Protein AF-R2XS24-F1 (afdb_monomer_lite)

Organism: NCBI:txid1158614

Foldseek 3Di:
DDPVLLVVLLVVLCVVCVVFDSVVLSVLLVLLVVVLVVLLPVPADFPVVQCSVLSSVLSNVLRVVVVVVVVVCVVVVDDDDDPVVSSVSSVVSCVVCSVVSCVRSVVDDPPPD

pLDDT: mean 80.49, std 14.93, range [38.75, 94.06]

Sequence (113 aa):
MDDSLKKKIIESLKKQLPEANEERLKTVLELILLEIESYNTCGNEISWEKLQGAVTEVLYQSMKNELDNIVSSVRRGDTTISYASKSGEIKGLLAGYDDLIKRIIGCGGLEFF

Secondary structure (DSSP, 8-state):
--HHHHHHHHHHHHHH-TTS-HHHHHHHHHHHHHHHHHT-TT-PPP-HHHHHHHHHHHHHHHHHHHHHHHHHHHTTT-----HHHHHHHHHHHHHTTHHHHHHHHT-S-----

Radius of gyration: 15.43 Å; chains: 1; bounding box: 34×31×52 Å

Structure (mmCIF, N/CA/C/O backbone):
data_AF-R2XS24-F1
#
_entry.id   AF-R2XS24-F1
#
loop_
_atom_site.group_PDB
_atom_site.id
_atom_site.type_symbol
_atom_site.label_atom_id
_atom_site.label_alt_id
_atom_site.label_comp_id
_atom_site.label_asym_id
_atom_site.label_entity_id
_atom_site.label_seq_id
_atom_site.pdbx_PDB_ins_code
_atom_site.Cartn_x
_atom_site.Cartn_y
_atom_site.Cartn_z
_atom_site.occupancy
_atom_site.B_iso_or_equiv
_atom_site.auth_seq_id
_atom_site.auth_comp_id
_atom_site.auth_asym_id
_atom_site.auth_atom_id
_atom_site.pdbx_PDB_model_num
ATOM 1 N N . MET A 1 1 ? 9.363 6.511 -1.692 1.00 88.38 1 MET A N 1
ATOM 2 C CA . MET A 1 1 ? 8.276 7.519 -1.647 1.00 88.38 1 MET A CA 1
ATOM 3 C C . MET A 1 1 ? 8.629 8.575 -0.612 1.00 88.38 1 MET A C 1
ATOM 5 O O . MET A 1 1 ? 9.132 8.193 0.439 1.00 88.38 1 MET A O 1
ATOM 9 N N . ASP A 1 2 ? 8.398 9.858 -0.889 1.00 90.31 2 ASP A N 1
ATOM 10 C CA . ASP A 1 2 ? 8.661 10.946 0.062 1.00 90.31 2 ASP A CA 1
ATOM 11 C C . ASP A 1 2 ? 7.600 11.042 1.176 1.00 90.31 2 ASP A C 1
ATOM 13 O O . ASP A 1 2 ? 6.473 10.550 1.049 1.00 90.31 2 ASP A O 1
ATOM 17 N N . ASP A 1 3 ? 7.954 11.721 2.266 1.00 91.31 3 ASP A N 1
ATOM 18 C CA . ASP A 1 3 ? 7.104 11.847 3.454 1.00 91.31 3 ASP A CA 1
ATOM 19 C C . ASP A 1 3 ? 5.814 12.646 3.210 1.00 91.31 3 ASP A C 1
ATOM 21 O O . ASP A 1 3 ? 4.810 12.418 3.890 1.00 91.31 3 ASP A O 1
ATOM 25 N N . SER A 1 4 ? 5.799 13.562 2.234 1.00 92.00 4 SER A N 1
ATOM 26 C CA . SER A 1 4 ? 4.610 14.357 1.905 1.00 92.00 4 SER A CA 1
ATOM 27 C C . SER A 1 4 ? 3.533 13.479 1.275 1.00 92.00 4 SER A C 1
ATOM 29 O O . SER A 1 4 ? 2.372 13.519 1.698 1.00 92.00 4 SER A O 1
ATOM 31 N N . LEU A 1 5 ? 3.908 12.628 0.314 1.00 92.12 5 LEU A N 1
ATOM 32 C CA . LEU A 1 5 ? 2.997 11.647 -0.279 1.00 92.12 5 LEU A CA 1
ATOM 33 C C . LEU A 1 5 ? 2.506 10.630 0.751 1.00 92.12 5 LEU A C 1
ATOM 35 O O . LEU A 1 5 ? 1.297 10.399 0.836 1.00 92.12 5 LEU A O 1
ATOM 39 N N . LYS A 1 6 ? 3.404 10.085 1.584 1.00 93.62 6 LYS A N 1
ATOM 40 C CA . LYS A 1 6 ? 3.020 9.162 2.666 1.00 93.62 6 LYS A CA 1
ATOM 41 C C . LYS A 1 6 ? 1.970 9.798 3.577 1.00 93.62 6 LYS A C 1
ATOM 43 O O . LYS A 1 6 ? 0.917 9.210 3.815 1.00 93.62 6 LYS A O 1
ATOM 48 N N . LYS A 1 7 ? 2.206 11.033 4.031 1.00 94.00 7 LYS A N 1
ATOM 49 C CA . LYS A 1 7 ? 1.276 11.759 4.904 1.00 94.00 7 LYS A CA 1
ATOM 50 C C . LYS A 1 7 ? -0.086 11.982 4.244 1.00 94.00 7 LYS A C 1
ATOM 52 O O . LYS A 1 7 ? -1.104 11.716 4.879 1.00 94.00 7 LYS A O 1
ATOM 57 N N . LYS A 1 8 ? -0.124 12.384 2.968 1.00 93.75 8 LYS A N 1
ATOM 58 C CA . LYS A 1 8 ? -1.381 12.554 2.214 1.00 93.75 8 LYS A CA 1
ATOM 59 C C . LYS A 1 8 ? -2.200 11.264 2.141 1.00 93.75 8 LYS A C 1
ATOM 61 O O . LYS A 1 8 ? -3.416 11.310 2.322 1.00 93.75 8 LYS A O 1
ATOM 66 N N . ILE A 1 9 ? -1.549 10.127 1.885 1.00 93.88 9 ILE A N 1
ATOM 67 C CA . ILE A 1 9 ? -2.211 8.814 1.831 1.00 93.88 9 ILE A CA 1
ATOM 68 C C . ILE A 1 9 ? -2.827 8.480 3.196 1.00 93.88 9 ILE A C 1
ATOM 70 O O . ILE A 1 9 ? -4.014 8.161 3.275 1.00 93.88 9 ILE A O 1
ATOM 74 N N . ILE A 1 10 ? -2.050 8.617 4.274 1.00 93.56 10 ILE A N 1
ATOM 75 C CA . ILE A 1 10 ? -2.494 8.310 5.642 1.00 93.56 10 ILE A CA 1
ATOM 76 C C . ILE A 1 10 ? -3.655 9.217 6.069 1.00 93.56 10 ILE A C 1
ATOM 78 O O . ILE A 1 10 ? -4.656 8.725 6.586 1.00 93.56 10 ILE A O 1
ATOM 82 N N . GLU A 1 11 ? -3.567 10.525 5.820 1.00 93.62 11 GLU A N 1
ATOM 83 C CA . GLU A 1 11 ? -4.633 11.480 6.147 1.00 93.62 11 GLU A CA 1
ATOM 84 C C . GLU A 1 11 ? -5.918 11.210 5.356 1.00 93.62 11 GLU A C 1
ATOM 86 O O . GLU A 1 11 ? -7.016 11.303 5.908 1.00 93.62 11 GLU A O 1
ATOM 91 N N . SER A 1 12 ? -5.799 10.859 4.072 1.00 92.94 12 SER A N 1
ATOM 92 C CA . SER A 1 12 ? -6.945 10.473 3.242 1.00 92.94 12 SER A CA 1
ATOM 93 C C . SER A 1 12 ? -7.624 9.217 3.787 1.00 92.94 12 SER A C 1
ATOM 95 O O . SER A 1 12 ? -8.845 9.185 3.947 1.00 92.94 12 SER A O 1
ATOM 97 N N . LEU A 1 13 ? -6.837 8.202 4.146 1.00 91.81 13 LEU A N 1
ATOM 98 C CA . LEU A 1 13 ? -7.361 6.949 4.678 1.00 91.81 13 LEU A CA 1
ATOM 99 C C . LEU A 1 13 ? -7.979 7.110 6.056 1.00 91.81 13 LEU A C 1
ATOM 101 O O . LEU A 1 13 ? -9.032 6.538 6.304 1.00 91.81 13 LEU A O 1
ATOM 105 N N . LYS A 1 14 ? -7.405 7.943 6.924 1.00 91.81 14 LYS A N 1
ATOM 106 C CA . LYS A 1 14 ? -7.989 8.269 8.230 1.00 91.81 14 LYS A CA 1
ATOM 107 C C . LYS A 1 14 ? -9.364 8.928 8.135 1.00 91.81 14 LYS A C 1
ATOM 109 O O . LYS A 1 14 ? -10.164 8.772 9.050 1.00 91.81 14 LYS A O 1
ATOM 114 N N . LYS A 1 15 ? -9.662 9.647 7.048 1.00 91.62 15 LYS A N 1
ATOM 115 C CA . LYS A 1 15 ? -11.011 10.191 6.806 1.00 91.62 15 LYS A CA 1
ATOM 116 C C . LYS A 1 15 ? -12.016 9.107 6.413 1.00 91.62 15 LYS A C 1
ATOM 118 O O . LYS A 1 15 ? -13.196 9.259 6.702 1.00 91.62 15 LYS A O 1
ATOM 123 N N . GLN A 1 16 ? -11.558 8.048 5.748 1.00 90.44 16 GLN A N 1
ATOM 124 C CA . GLN A 1 16 ? -12.403 6.946 5.273 1.00 90.44 16 GLN A CA 1
ATOM 125 C C . GLN A 1 16 ? -12.544 5.816 6.305 1.00 90.44 16 GLN A C 1
ATOM 127 O O . GLN A 1 16 ? -13.593 5.186 6.369 1.00 90.44 16 GLN A O 1
ATOM 132 N N . LEU A 1 17 ? -11.497 5.583 7.099 1.00 90.31 17 LEU A N 1
ATOM 133 C CA . LEU A 1 17 ? -11.376 4.570 8.148 1.00 90.31 17 LEU A CA 1
ATOM 134 C C . LEU A 1 17 ? -10.914 5.250 9.455 1.00 90.31 17 LEU A C 1
ATOM 136 O O . LEU A 1 17 ? -9.744 5.127 9.842 1.00 90.31 17 LEU A O 1
ATOM 140 N N . PRO A 1 18 ? -11.776 6.034 10.126 1.00 87.75 18 PRO A N 1
ATOM 141 C CA . PRO A 1 18 ? -11.396 6.776 11.331 1.00 87.75 18 PRO A CA 1
ATOM 142 C C . PRO A 1 18 ? -10.920 5.870 12.478 1.00 87.75 18 PRO A C 1
ATOM 144 O O . PRO A 1 18 ? -10.023 6.253 13.238 1.00 87.75 18 PRO A O 1
ATOM 147 N N . GLU A 1 19 ? -11.462 4.656 12.563 1.00 87.25 19 GLU A N 1
ATOM 148 C CA . GLU A 1 19 ? -11.119 3.610 13.528 1.00 87.25 19 GLU A CA 1
ATOM 149 C C . GLU A 1 19 ? -9.745 2.959 13.298 1.00 87.25 19 GLU A C 1
ATOM 151 O O . GLU A 1 19 ? -9.203 2.332 14.209 1.00 87.25 19 GLU A O 1
ATOM 156 N N . ALA A 1 20 ? -9.144 3.120 12.115 1.00 85.94 20 ALA A N 1
ATOM 157 C CA . ALA A 1 20 ? -7.839 2.541 11.819 1.00 85.94 20 ALA A CA 1
ATOM 158 C C . ALA A 1 20 ? -6.740 3.193 12.672 1.00 85.94 20 ALA A C 1
ATOM 160 O O . ALA A 1 20 ? -6.627 4.417 12.731 1.00 85.94 20 ALA A O 1
ATOM 161 N N . ASN A 1 21 ? -5.880 2.400 13.313 1.00 89.06 21 ASN A N 1
ATOM 162 C CA . ASN A 1 21 ? -4.735 2.928 14.059 1.00 89.06 21 ASN A CA 1
ATOM 163 C C . ASN A 1 21 ? -3.696 3.545 13.092 1.00 89.06 21 ASN A C 1
ATOM 165 O O . ASN A 1 21 ? -3.333 2.936 12.088 1.00 89.06 21 ASN A O 1
ATOM 169 N N . GLU A 1 22 ? -3.213 4.758 13.387 1.00 89.62 22 GLU A N 1
ATOM 170 C CA . GLU A 1 22 ? -2.282 5.486 12.508 1.00 89.62 22 GLU A CA 1
ATOM 171 C C . GLU A 1 22 ? -0.900 4.826 12.405 1.00 89.62 22 GLU A C 1
ATOM 173 O O . GLU A 1 22 ? -0.322 4.750 11.324 1.00 89.62 22 GLU A O 1
ATOM 178 N N . GLU A 1 23 ? -0.367 4.323 13.514 1.00 89.75 23 GLU A N 1
ATOM 179 C CA . GLU A 1 23 ? 0.913 3.612 13.543 1.00 89.75 23 GLU A CA 1
ATOM 180 C C . GLU A 1 23 ? 0.823 2.299 12.756 1.00 89.75 23 GLU A C 1
ATOM 182 O O . GLU A 1 23 ? 1.733 1.937 12.002 1.00 89.75 23 GLU A O 1
ATOM 187 N N . ARG A 1 24 ? -0.336 1.634 12.840 1.00 87.44 24 ARG A N 1
ATOM 188 C CA . ARG A 1 24 ? -0.631 0.451 12.033 1.00 87.44 24 ARG A CA 1
ATOM 189 C C . ARG A 1 24 ? -0.712 0.781 10.543 1.00 87.44 24 ARG A C 1
ATOM 191 O O . ARG A 1 24 ? -0.075 0.091 9.753 1.00 87.44 24 ARG A O 1
ATOM 198 N N . LEU A 1 25 ? -1.411 1.857 10.170 1.00 90.69 25 LEU A N 1
ATOM 199 C CA . LEU A 1 25 ? -1.472 2.356 8.791 1.00 90.69 25 LEU A CA 1
ATOM 200 C C . LEU A 1 25 ? -0.072 2.631 8.225 1.00 90.69 25 LEU A C 1
ATOM 202 O O . LEU A 1 25 ? 0.226 2.208 7.111 1.00 90.69 25 LEU A O 1
ATOM 206 N N . LYS A 1 26 ? 0.800 3.291 8.998 1.00 92.75 26 LYS A N 1
ATOM 207 C CA . LYS A 1 26 ? 2.196 3.549 8.605 1.00 92.75 26 LYS A CA 1
ATOM 208 C C . LYS A 1 26 ? 2.971 2.251 8.401 1.00 92.75 26 LYS A C 1
ATOM 210 O O . LYS A 1 26 ? 3.623 2.089 7.379 1.00 92.75 26 LYS A O 1
ATOM 215 N N . THR A 1 27 ? 2.847 1.305 9.329 1.00 90.94 27 THR A N 1
ATOM 216 C CA . THR A 1 27 ? 3.531 0.007 9.237 1.00 90.94 27 THR A CA 1
ATOM 217 C C . THR A 1 27 ? 3.117 -0.760 7.979 1.00 90.94 27 THR A C 1
ATOM 219 O O . THR A 1 27 ? 3.967 -1.271 7.256 1.00 90.94 27 THR A O 1
ATOM 222 N N . VAL A 1 28 ? 1.814 -0.826 7.691 1.00 90.94 28 VAL A N 1
ATOM 223 C CA . VAL A 1 28 ? 1.297 -1.518 6.499 1.00 90.94 28 VAL A CA 1
ATOM 224 C C . VAL A 1 28 ? 1.693 -0.780 5.219 1.00 90.94 28 VAL A C 1
ATOM 226 O O . VAL A 1 28 ? 2.036 -1.432 4.237 1.00 90.94 28 VAL A O 1
ATOM 229 N N . LEU A 1 29 ? 1.712 0.556 5.231 1.00 94.06 29 LEU A N 1
ATOM 230 C CA . LEU A 1 29 ? 2.209 1.352 4.110 1.00 94.06 29 LEU A CA 1
ATOM 231 C C . LEU A 1 29 ? 3.669 1.009 3.788 1.00 94.06 29 LEU A C 1
ATOM 233 O O . LEU A 1 29 ? 3.966 0.723 2.635 1.00 94.06 29 LEU A O 1
ATOM 237 N N . GLU A 1 30 ? 4.563 0.976 4.781 1.00 93.38 30 GLU A N 1
ATOM 238 C CA . GLU A 1 30 ? 5.969 0.605 4.553 1.00 93.38 30 GLU A CA 1
ATOM 239 C C . GLU A 1 30 ? 6.104 -0.815 3.985 1.00 93.38 30 GLU A C 1
ATOM 241 O O . GLU A 1 30 ? 6.883 -1.032 3.062 1.00 93.38 30 GLU A O 1
ATOM 246 N N . LEU A 1 31 ? 5.300 -1.775 4.461 1.00 90.94 31 LEU A N 1
ATOM 247 C CA . LEU A 1 31 ? 5.291 -3.133 3.904 1.00 90.94 31 LEU A CA 1
ATOM 248 C C . LEU A 1 31 ? 4.867 -3.157 2.429 1.00 90.94 31 LEU A C 1
ATOM 250 O O . LEU A 1 31 ? 5.469 -3.876 1.637 1.00 90.94 31 LEU A O 1
ATOM 254 N N . ILE A 1 32 ? 3.858 -2.369 2.051 1.00 91.81 32 ILE A N 1
ATOM 255 C CA . ILE A 1 32 ? 3.421 -2.244 0.652 1.00 91.81 32 ILE A CA 1
ATOM 256 C C . ILE A 1 32 ? 4.533 -1.632 -0.203 1.00 91.81 32 ILE A C 1
ATOM 258 O O . ILE A 1 32 ? 4.789 -2.116 -1.303 1.00 91.81 32 ILE A O 1
ATOM 262 N N . LEU A 1 33 ? 5.199 -0.583 0.287 1.00 93.19 33 LEU A N 1
ATOM 263 C CA . LEU A 1 33 ? 6.291 0.069 -0.437 1.00 93.19 33 LEU A CA 1
ATOM 264 C C . LEU A 1 33 ? 7.468 -0.889 -0.655 1.00 93.19 33 LEU A C 1
ATOM 266 O O . LEU A 1 33 ? 7.955 -0.980 -1.778 1.00 93.19 33 LEU A O 1
ATOM 270 N N . LEU A 1 34 ? 7.862 -1.645 0.375 1.00 90.81 34 LEU A N 1
ATOM 271 C CA . LEU A 1 34 ? 8.907 -2.671 0.280 1.00 90.81 34 LEU A CA 1
ATOM 272 C C . LEU A 1 34 ? 8.549 -3.766 -0.728 1.00 90.81 34 LEU A C 1
ATOM 274 O O . LEU A 1 34 ? 9.391 -4.194 -1.516 1.00 90.81 34 LEU A O 1
ATOM 278 N N . GLU A 1 35 ? 7.296 -4.218 -0.723 1.00 88.94 35 GLU A N 1
ATOM 279 C CA . GLU A 1 35 ? 6.841 -5.226 -1.674 1.00 88.94 35 GLU A CA 1
ATOM 280 C C . GLU A 1 35 ? 6.875 -4.673 -3.105 1.00 88.94 35 GLU A C 1
ATOM 282 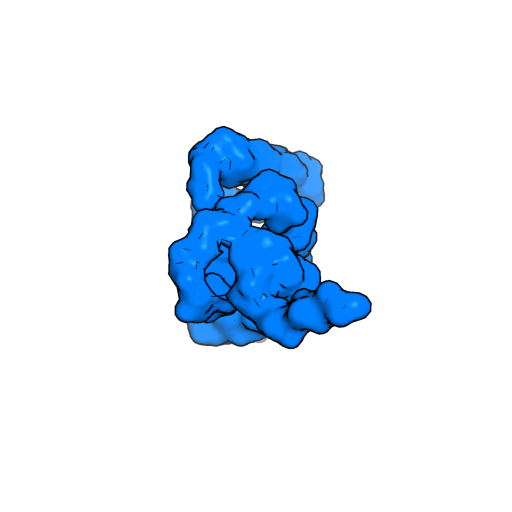O O . GLU A 1 35 ? 7.399 -5.343 -3.986 1.00 88.94 35 GLU A O 1
ATOM 287 N N . ILE A 1 36 ? 6.433 -3.430 -3.336 1.00 88.69 36 ILE A N 1
ATOM 288 C CA . ILE A 1 36 ? 6.540 -2.753 -4.642 1.00 88.69 36 ILE A CA 1
ATOM 289 C C . ILE A 1 36 ? 8.001 -2.617 -5.090 1.00 88.69 36 ILE A C 1
ATOM 291 O O . ILE A 1 36 ? 8.314 -2.875 -6.252 1.00 88.69 36 ILE A O 1
ATOM 295 N N . GLU A 1 37 ? 8.906 -2.244 -4.186 1.00 88.38 37 GLU A N 1
ATOM 296 C CA . GLU A 1 37 ? 10.342 -2.171 -4.474 1.00 88.38 37 GLU A CA 1
ATOM 297 C C . GLU A 1 37 ? 10.918 -3.530 -4.883 1.00 88.38 37 GLU A C 1
ATOM 299 O O . GLU A 1 37 ? 11.800 -3.580 -5.736 1.00 88.38 37 GLU A O 1
ATOM 304 N N . SER A 1 38 ? 10.381 -4.640 -4.370 1.00 86.88 38 SER A N 1
ATOM 305 C CA . SER A 1 38 ? 10.812 -5.981 -4.784 1.00 86.88 38 SER A CA 1
ATOM 306 C C . SER A 1 38 ? 10.513 -6.296 -6.260 1.00 86.88 38 SER A C 1
ATOM 308 O O . SER A 1 38 ? 11.239 -7.077 -6.876 1.00 86.88 38 SER A O 1
ATOM 310 N N . TYR A 1 39 ? 9.511 -5.640 -6.866 1.00 83.44 39 TYR A N 1
ATOM 311 C CA . TYR A 1 39 ? 9.242 -5.734 -8.309 1.00 83.44 39 TYR A CA 1
ATOM 312 C C . TYR A 1 39 ? 10.245 -4.931 -9.148 1.00 83.44 39 TYR A C 1
ATOM 314 O O . TYR A 1 39 ? 10.359 -5.153 -10.355 1.00 83.44 39 TYR A O 1
ATOM 322 N N . ASN A 1 40 ? 10.992 -4.008 -8.537 1.00 83.81 40 ASN A N 1
ATOM 323 C CA . ASN A 1 40 ? 11.992 -3.185 -9.207 1.00 83.81 40 ASN A CA 1
ATOM 324 C C . ASN A 1 40 ? 13.325 -3.925 -9.377 1.00 83.81 40 ASN A C 1
ATOM 326 O O . ASN A 1 40 ? 14.379 -3.499 -8.904 1.00 83.81 40 ASN A O 1
ATOM 330 N N . THR A 1 41 ? 13.297 -5.042 -10.098 1.00 81.19 41 THR A N 1
ATOM 331 C CA . THR A 1 41 ? 14.486 -5.872 -10.336 1.00 81.19 41 THR A CA 1
ATOM 332 C C . THR A 1 41 ? 15.555 -5.181 -11.186 1.00 81.19 41 THR A C 1
ATOM 334 O O . THR A 1 41 ? 16.689 -5.646 -11.233 1.00 81.19 41 THR A O 1
ATOM 337 N N . CYS A 1 42 ? 15.203 -4.101 -11.886 1.00 81.62 42 CYS A N 1
ATOM 338 C CA . CYS A 1 42 ? 16.096 -3.342 -12.759 1.00 81.62 42 CYS A CA 1
ATOM 339 C C . CYS A 1 42 ? 16.700 -2.092 -12.094 1.00 81.62 42 CYS A C 1
ATOM 341 O O . CYS A 1 42 ? 17.541 -1.438 -12.705 1.00 81.62 42 CYS A O 1
ATOM 343 N N . GLY A 1 43 ? 16.335 -1.787 -10.840 1.00 79.88 43 GLY A N 1
ATOM 344 C CA . GLY A 1 43 ? 16.936 -0.697 -10.063 1.00 79.88 43 GLY A CA 1
ATOM 345 C C . GLY A 1 43 ? 16.590 0.708 -10.564 1.00 79.88 43 GLY A C 1
ATOM 346 O O . GLY A 1 43 ? 17.328 1.652 -10.287 1.00 79.88 43 GLY A O 1
ATOM 347 N N . ASN A 1 44 ? 15.486 0.858 -11.298 1.00 85.12 44 ASN A N 1
ATOM 348 C CA . ASN A 1 44 ? 15.038 2.149 -11.814 1.00 85.12 44 ASN A CA 1
ATOM 349 C C . ASN A 1 44 ? 14.495 3.045 -10.699 1.00 85.12 44 ASN A C 1
ATOM 351 O O . ASN A 1 44 ? 14.017 2.574 -9.666 1.00 85.12 44 ASN A O 1
ATOM 355 N N . GLU A 1 45 ? 14.489 4.355 -10.928 1.00 85.44 45 GLU A N 1
ATOM 356 C CA . GLU A 1 45 ? 13.764 5.265 -10.048 1.00 85.44 45 GLU A CA 1
ATOM 357 C C . GLU A 1 45 ? 12.249 5.028 -10.173 1.00 85.44 45 GLU A C 1
ATOM 359 O O . GLU A 1 45 ? 11.671 5.096 -11.259 1.00 85.44 45 GLU A O 1
ATOM 364 N N . ILE A 1 46 ? 11.590 4.739 -9.048 1.00 87.00 46 ILE A N 1
ATOM 365 C CA . ILE A 1 46 ? 10.151 4.466 -9.016 1.00 87.00 46 ILE A CA 1
ATOM 366 C C . ILE A 1 46 ? 9.381 5.788 -8.957 1.00 87.00 46 ILE A C 1
ATOM 368 O O . ILE A 1 46 ? 9.487 6.548 -7.993 1.00 87.00 46 ILE A O 1
ATOM 372 N N . SER A 1 47 ? 8.522 6.031 -9.951 1.00 89.56 47 SER A N 1
ATOM 373 C CA . SER A 1 47 ? 7.604 7.177 -9.957 1.00 89.56 47 SER A CA 1
ATOM 374 C C . SER A 1 47 ? 6.429 6.946 -8.995 1.00 89.56 47 SER A C 1
ATOM 376 O O . SER A 1 47 ? 5.335 6.531 -9.385 1.00 89.56 47 SER A O 1
ATOM 378 N N . TRP A 1 48 ? 6.660 7.217 -7.709 1.00 90.56 48 TRP A N 1
ATOM 379 C CA . TRP A 1 48 ? 5.695 6.988 -6.627 1.00 90.56 48 TRP A CA 1
ATOM 380 C C . TRP A 1 48 ? 4.378 7.754 -6.786 1.00 90.56 48 TRP A C 1
ATOM 382 O O . TRP A 1 48 ? 3.332 7.256 -6.376 1.00 90.56 48 TRP A O 1
ATOM 392 N N . GLU A 1 49 ? 4.404 8.920 -7.427 1.00 90.50 49 GLU A N 1
ATOM 393 C CA . GLU A 1 49 ? 3.206 9.708 -7.741 1.00 90.50 49 GLU A CA 1
ATOM 394 C C . GLU A 1 49 ? 2.234 8.936 -8.645 1.00 90.50 49 GLU A C 1
ATOM 396 O O . GLU A 1 49 ? 1.028 8.930 -8.403 1.00 90.50 49 GLU A O 1
ATOM 401 N N . LYS A 1 50 ? 2.751 8.211 -9.647 1.00 89.88 50 LYS A N 1
ATOM 402 C CA . LYS A 1 50 ? 1.931 7.387 -10.553 1.00 89.88 50 LYS A CA 1
ATOM 403 C C . LYS A 1 50 ? 1.363 6.148 -9.861 1.00 89.88 50 LYS A C 1
ATOM 405 O O . LYS A 1 50 ? 0.310 5.657 -10.258 1.00 89.88 50 LYS A O 1
ATOM 410 N N . LEU A 1 51 ? 2.043 5.652 -8.826 1.00 89.50 51 LEU A N 1
ATOM 411 C CA . LEU A 1 51 ? 1.606 4.502 -8.030 1.00 89.50 51 LEU A CA 1
ATOM 412 C C . LEU A 1 51 ? 0.711 4.883 -6.849 1.00 89.50 51 LEU A C 1
ATOM 414 O O . LEU A 1 51 ? 0.115 3.996 -6.243 1.00 89.50 51 LEU A O 1
ATOM 418 N N . GLN A 1 52 ? 0.571 6.174 -6.535 1.00 91.75 52 GLN A N 1
ATOM 419 C CA . GLN A 1 52 ? -0.159 6.646 -5.358 1.00 91.75 52 GLN A CA 1
ATOM 420 C C . GLN A 1 52 ? -1.572 6.049 -5.263 1.00 91.75 52 GLN A C 1
ATOM 422 O O . GLN A 1 52 ? -1.987 5.634 -4.180 1.00 91.75 52 GLN A O 1
ATOM 427 N N . GLY A 1 53 ? -2.300 5.975 -6.383 1.00 89.31 53 GLY A N 1
ATOM 428 C CA . GLY A 1 53 ? -3.644 5.393 -6.425 1.00 89.31 53 GLY A CA 1
ATOM 429 C C . GLY A 1 53 ? -3.657 3.912 -6.043 1.00 89.31 53 GLY A C 1
ATOM 430 O O . GLY A 1 53 ? -4.410 3.519 -5.157 1.00 89.31 53 GLY A O 1
ATOM 431 N N . ALA A 1 54 ? -2.773 3.112 -6.647 1.00 89.88 54 ALA A N 1
ATOM 432 C CA . ALA A 1 54 ? -2.656 1.684 -6.352 1.00 89.88 54 ALA A CA 1
ATOM 433 C C . ALA A 1 54 ? -2.227 1.438 -4.897 1.00 89.88 54 ALA A C 1
ATOM 435 O O . ALA A 1 54 ? -2.839 0.634 -4.201 1.00 89.88 54 ALA A O 1
ATOM 436 N N . VAL A 1 55 ? -1.236 2.188 -4.401 1.00 93.31 55 VAL A N 1
ATOM 437 C CA . VAL A 1 55 ? -0.781 2.094 -3.003 1.00 93.31 55 VAL A CA 1
ATOM 438 C C . VAL A 1 55 ? -1.911 2.431 -2.030 1.00 93.31 55 VAL A C 1
ATOM 440 O O . VAL A 1 55 ? -2.099 1.726 -1.041 1.00 93.31 55 VAL A O 1
ATOM 443 N N . THR A 1 56 ? -2.681 3.487 -2.312 1.00 93.38 56 THR A N 1
ATOM 444 C CA . THR A 1 56 ? -3.803 3.903 -1.455 1.00 93.38 56 THR A CA 1
ATOM 445 C C . THR A 1 56 ? -4.889 2.833 -1.408 1.00 93.38 56 THR A C 1
ATOM 447 O O . THR A 1 56 ? -5.381 2.527 -0.326 1.00 93.38 56 THR A O 1
ATOM 450 N N . GLU A 1 57 ? -5.235 2.241 -2.552 1.00 92.06 57 GLU A N 1
ATOM 451 C CA . GLU A 1 57 ? -6.264 1.201 -2.640 1.00 92.06 57 GLU A CA 1
ATOM 452 C C . GLU A 1 57 ? -5.833 -0.090 -1.931 1.00 92.06 57 GLU A C 1
ATOM 454 O O . GLU A 1 57 ? -6.580 -0.633 -1.118 1.00 92.06 57 GLU A O 1
ATOM 459 N N . VAL A 1 58 ? -4.599 -0.550 -2.158 1.00 92.06 58 VAL A N 1
ATOM 460 C CA . VAL A 1 58 ? -4.053 -1.736 -1.476 1.00 92.06 58 VAL A CA 1
ATOM 461 C C . VAL A 1 58 ? -4.018 -1.518 0.036 1.00 92.06 58 VAL A C 1
ATOM 463 O O . VAL A 1 58 ? -4.409 -2.403 0.800 1.00 92.06 58 VAL A O 1
ATOM 466 N N . LEU A 1 59 ? -3.605 -0.330 0.487 1.00 93.19 59 LEU A N 1
ATOM 467 C CA . LEU A 1 59 ? -3.608 0.014 1.905 1.00 93.19 59 LEU A CA 1
ATOM 468 C C . LEU A 1 59 ? -5.035 0.070 2.471 1.00 93.19 59 LEU A C 1
ATOM 470 O O . LEU A 1 59 ? -5.276 -0.475 3.546 1.00 93.19 59 LEU A O 1
ATOM 474 N N . TYR A 1 60 ? -5.989 0.658 1.744 1.00 92.88 60 TYR A N 1
ATOM 475 C CA . TYR A 1 60 ? -7.401 0.689 2.133 1.00 92.88 60 TYR A CA 1
ATOM 476 C C . TYR A 1 60 ? -7.968 -0.719 2.323 1.00 92.88 60 TYR A C 1
ATOM 478 O O . TYR A 1 60 ? -8.477 -1.030 3.401 1.00 92.88 60 TYR A O 1
ATOM 486 N N . GLN A 1 61 ? -7.841 -1.589 1.317 1.00 90.62 61 GLN A N 1
ATOM 487 C CA . GLN A 1 61 ? -8.373 -2.952 1.381 1.00 90.62 61 GLN A CA 1
ATOM 488 C C . GLN A 1 61 ? -7.703 -3.769 2.485 1.00 90.62 61 GLN A C 1
ATOM 490 O O . GLN A 1 61 ? -8.378 -4.465 3.242 1.00 90.62 61 GLN A O 1
ATOM 495 N N . SER A 1 62 ? -6.383 -3.636 2.633 1.00 88.69 62 SER A N 1
ATOM 496 C CA . SER A 1 62 ? -5.620 -4.316 3.679 1.00 88.69 62 SER A CA 1
ATOM 497 C C . SER A 1 62 ? -6.098 -3.939 5.085 1.00 88.69 62 SER A C 1
ATOM 499 O O . SER A 1 62 ? -6.238 -4.816 5.942 1.00 88.69 62 SER A O 1
ATOM 501 N N . MET A 1 63 ? -6.382 -2.655 5.318 1.00 90.19 63 MET A N 1
ATOM 502 C CA . MET A 1 63 ? -6.845 -2.152 6.612 1.00 90.19 63 MET A CA 1
ATOM 503 C C . MET A 1 63 ? -8.314 -2.454 6.869 1.00 90.19 63 MET A C 1
ATOM 505 O O . MET A 1 63 ? -8.663 -2.837 7.981 1.00 90.19 63 MET A O 1
ATOM 509 N N . LYS A 1 64 ? -9.164 -2.337 5.848 1.00 88.75 64 LYS A N 1
ATOM 510 C CA . LYS A 1 64 ? -10.573 -2.714 5.939 1.00 88.75 64 LYS A CA 1
ATOM 511 C C . LYS A 1 64 ? -10.723 -4.191 6.302 1.00 88.75 64 LYS A C 1
ATOM 513 O O . LYS A 1 64 ? -11.424 -4.508 7.254 1.00 88.75 64 LYS A O 1
ATOM 518 N N . ASN A 1 65 ? -9.983 -5.072 5.627 1.00 84.88 65 ASN A N 1
ATOM 519 C CA . ASN A 1 65 ? -9.968 -6.499 5.949 1.00 84.88 65 ASN A CA 1
ATOM 520 C C . ASN A 1 65 ? -9.469 -6.757 7.377 1.00 84.88 65 ASN A C 1
ATOM 522 O O . ASN A 1 65 ? -10.003 -7.623 8.060 1.00 84.88 65 ASN A O 1
ATOM 526 N N . GLU A 1 66 ? -8.460 -6.017 7.849 1.00 81.81 66 GLU A N 1
ATOM 527 C CA . GLU A 1 66 ? -7.971 -6.143 9.228 1.00 81.81 66 GLU A CA 1
ATOM 528 C C . GLU A 1 66 ? -9.043 -5.733 10.247 1.00 81.81 66 GLU A C 1
ATOM 530 O O . GLU A 1 66 ? -9.272 -6.458 11.212 1.00 81.81 66 GLU A O 1
ATOM 535 N N . LEU A 1 67 ? -9.753 -4.629 10.009 1.00 81.62 67 LEU A N 1
ATOM 536 C CA . LEU A 1 67 ? -10.855 -4.173 10.859 1.00 81.62 67 LEU A CA 1
ATOM 537 C C . LEU A 1 67 ? -12.023 -5.168 10.865 1.00 81.62 67 LEU A C 1
ATOM 539 O O . LEU A 1 67 ? -12.487 -5.562 11.937 1.00 81.62 67 LEU A O 1
ATOM 543 N N . ASP A 1 68 ? -12.445 -5.640 9.692 1.00 79.31 68 ASP A N 1
ATOM 544 C CA . ASP A 1 68 ? -13.511 -6.638 9.552 1.00 79.31 68 ASP A CA 1
ATOM 545 C C . ASP A 1 68 ? -13.129 -7.968 10.232 1.00 79.31 68 ASP A C 1
ATOM 547 O O . ASP A 1 68 ? -13.956 -8.613 10.888 1.00 79.31 68 ASP A O 1
ATOM 551 N N . ASN A 1 69 ? -11.854 -8.360 10.146 1.00 71.31 69 ASN A N 1
ATOM 552 C CA . ASN A 1 69 ? -11.337 -9.557 10.801 1.00 71.31 69 ASN A CA 1
ATOM 553 C C . ASN A 1 69 ? -11.188 -9.396 12.313 1.00 71.31 69 ASN A C 1
ATOM 555 O O . ASN A 1 69 ? -11.459 -10.353 13.026 1.00 71.31 69 ASN A O 1
ATOM 559 N N . ILE A 1 70 ? -10.835 -8.220 12.836 1.00 61.84 70 ILE A N 1
ATOM 560 C CA . ILE A 1 70 ? -10.862 -7.961 14.286 1.00 61.84 70 ILE A CA 1
ATOM 561 C C . ILE A 1 70 ? -12.296 -8.091 14.812 1.00 61.84 70 ILE A C 1
ATOM 563 O O . ILE A 1 70 ? -12.534 -8.730 15.838 1.00 61.84 70 ILE A O 1
ATOM 567 N N . VAL A 1 71 ? -13.282 -7.555 14.087 1.00 58.28 71 VAL A N 1
ATOM 568 C CA . VAL A 1 71 ? -14.701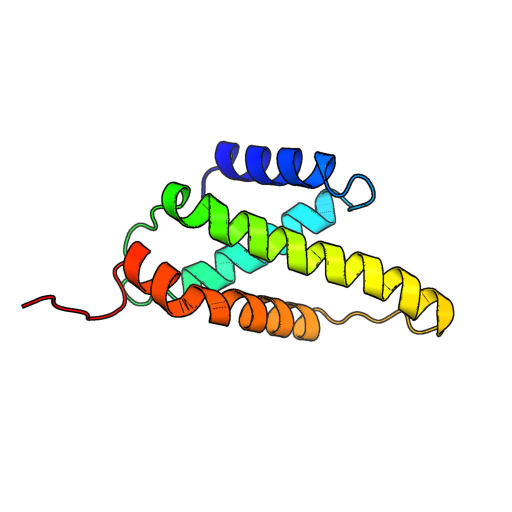 -7.697 14.451 1.00 58.28 71 VAL A CA 1
ATOM 569 C C . VAL A 1 71 ? -15.133 -9.170 14.439 1.00 58.28 71 VAL A C 1
ATOM 571 O O . VAL A 1 71 ? -15.903 -9.601 15.304 1.00 58.28 71 VAL A O 1
ATOM 574 N N . SER A 1 72 ? -14.636 -9.967 13.491 1.00 56.22 72 SER A N 1
ATOM 575 C CA . SER A 1 72 ? -14.962 -11.395 13.398 1.00 56.22 72 SER A CA 1
ATOM 576 C C . SER A 1 72 ? -14.185 -12.269 14.394 1.00 56.22 72 SER A C 1
ATOM 578 O O . SER A 1 72 ? -14.729 -13.262 14.884 1.00 56.22 72 SER A O 1
ATOM 580 N N . SER A 1 73 ? -12.958 -11.891 14.755 1.00 49.34 73 SER A N 1
ATOM 581 C CA . SER A 1 73 ? -12.076 -12.647 15.643 1.00 49.34 73 SER A CA 1
ATOM 582 C C . SER A 1 73 ? -12.393 -12.413 17.117 1.00 49.34 73 SER A C 1
ATOM 584 O O . SER A 1 73 ? -12.411 -13.370 17.886 1.00 49.34 73 SER A O 1
ATOM 586 N N . VAL A 1 74 ? -12.810 -11.202 17.505 1.00 53.31 74 VAL A N 1
ATOM 587 C CA . VAL A 1 74 ? -13.391 -10.930 18.836 1.00 53.31 74 VAL A CA 1
ATOM 588 C C . VAL A 1 74 ? -14.645 -11.780 19.066 1.00 53.31 74 VAL A C 1
ATOM 590 O O . VAL A 1 74 ? -14.884 -12.247 20.177 1.00 53.31 74 VAL A O 1
ATOM 593 N N . ARG A 1 75 ? -15.416 -12.066 18.009 1.00 51.81 75 ARG A N 1
ATOM 594 C CA . ARG A 1 75 ? -16.555 -12.998 18.075 1.00 51.81 75 ARG A CA 1
ATOM 595 C C . ARG A 1 75 ? -16.143 -14.472 18.200 1.00 51.81 75 ARG A C 1
ATOM 597 O O . ARG A 1 75 ? -16.987 -15.279 18.579 1.00 51.81 75 ARG A O 1
ATOM 604 N N . ARG A 1 76 ? -14.897 -14.834 17.868 1.00 51.16 76 ARG A N 1
ATOM 605 C CA . ARG A 1 76 ? -14.390 -16.222 17.835 1.00 51.16 76 ARG A CA 1
ATOM 606 C C . ARG A 1 76 ? -13.288 -16.538 18.857 1.00 51.16 76 ARG A C 1
ATOM 608 O O . ARG A 1 76 ? -12.980 -17.708 19.032 1.00 51.16 76 ARG A O 1
ATOM 615 N N . GLY A 1 77 ? -12.744 -15.544 19.560 1.00 50.50 77 GLY A N 1
ATOM 616 C CA . GLY A 1 77 ? -11.746 -15.726 20.621 1.00 50.50 77 GLY A CA 1
ATOM 617 C C . GLY A 1 77 ? -10.296 -15.922 20.154 1.00 50.50 77 GLY A C 1
ATOM 618 O O . GLY A 1 77 ? -9.442 -16.190 20.992 1.00 50.50 77 GLY A O 1
ATOM 619 N N . ASP A 1 78 ? -9.998 -15.761 18.861 1.00 53.06 78 ASP A N 1
ATOM 620 C CA . ASP A 1 78 ? -8.649 -15.920 18.293 1.00 53.06 78 ASP A CA 1
ATOM 621 C C . ASP A 1 78 ? -8.003 -14.549 18.036 1.00 53.06 78 ASP A C 1
ATOM 623 O O . ASP A 1 78 ? -8.497 -13.767 17.229 1.00 53.06 78 ASP A O 1
ATOM 627 N N . THR A 1 79 ? -6.895 -14.218 18.705 1.00 53.06 79 THR A N 1
ATOM 628 C CA . THR A 1 79 ? -6.254 -12.885 18.591 1.00 53.06 79 THR A CA 1
ATOM 629 C C . THR A 1 79 ? -4.868 -12.896 17.940 1.00 53.06 79 THR A C 1
ATOM 631 O O . THR A 1 79 ? -4.186 -11.873 17.925 1.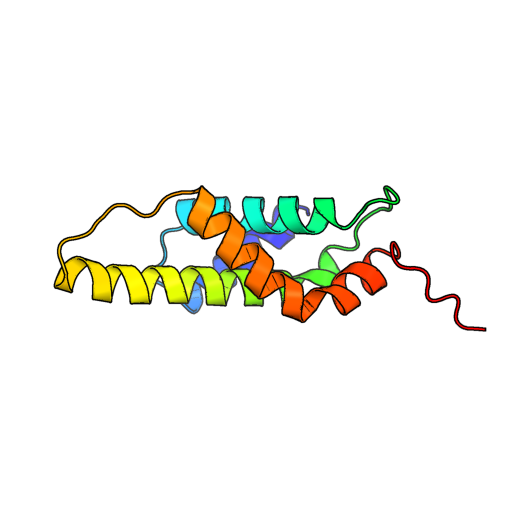00 53.06 79 THR A O 1
ATOM 634 N N . THR A 1 80 ? -4.427 -14.011 17.354 1.00 53.53 80 THR A N 1
ATOM 635 C CA . THR A 1 80 ? -3.083 -14.120 16.760 1.00 53.53 80 THR A CA 1
ATOM 636 C C . THR A 1 80 ? -3.080 -13.853 15.251 1.00 53.53 80 THR A C 1
ATOM 638 O O . THR A 1 80 ? -3.173 -14.764 14.435 1.00 53.53 80 THR A O 1
ATOM 641 N N . ILE A 1 81 ? -2.911 -12.586 14.854 1.00 54.12 81 ILE A N 1
ATOM 642 C CA . ILE A 1 81 ? -2.605 -12.220 13.457 1.00 54.12 81 ILE A CA 1
ATOM 643 C C . ILE A 1 81 ? -1.080 -12.239 13.277 1.00 54.12 81 ILE A C 1
ATOM 645 O O . ILE A 1 81 ? -0.370 -11.404 13.835 1.00 54.12 81 ILE A O 1
ATOM 649 N N . SER A 1 82 ? -0.556 -13.203 12.513 1.00 55.94 82 SER A N 1
ATOM 650 C CA . SER A 1 82 ? 0.884 -13.313 12.243 1.00 55.94 82 SER A CA 1
ATOM 651 C C . SER A 1 82 ? 1.329 -12.389 11.098 1.00 55.94 82 SER A C 1
ATOM 653 O O . SER A 1 82 ? 0.637 -12.232 10.091 1.00 55.94 82 SER A O 1
ATOM 655 N N . TYR A 1 83 ? 2.524 -11.800 11.216 1.00 52.47 83 TYR A N 1
ATOM 656 C CA . TYR A 1 83 ? 3.118 -10.935 10.182 1.00 52.47 83 TYR A CA 1
ATOM 657 C C . TYR A 1 83 ? 3.282 -11.634 8.820 1.00 52.47 83 TYR A C 1
ATOM 659 O O . TYR A 1 83 ? 3.101 -11.004 7.778 1.00 52.47 83 TYR A O 1
ATOM 667 N N . ALA A 1 84 ? 3.568 -12.942 8.816 1.00 59.34 84 ALA A N 1
ATOM 668 C CA . ALA A 1 84 ? 3.682 -13.741 7.595 1.00 59.34 84 ALA A CA 1
ATOM 669 C C . ALA A 1 84 ? 2.354 -13.816 6.821 1.00 59.34 84 ALA A C 1
ATOM 671 O O . ALA A 1 84 ? 2.352 -13.712 5.595 1.00 59.34 84 ALA A O 1
ATOM 672 N N . SER A 1 85 ? 1.225 -13.908 7.535 1.00 67.12 85 SER A N 1
ATOM 673 C CA . SER A 1 85 ? -0.110 -13.856 6.927 1.00 67.12 85 SER A CA 1
ATOM 674 C C . SER A 1 85 ? -0.345 -12.519 6.223 1.00 67.12 85 SER A C 1
ATOM 676 O O . SER A 1 85 ? -0.841 -12.482 5.100 1.00 67.12 85 SER A O 1
ATOM 678 N N . LYS A 1 86 ? 0.088 -11.413 6.843 1.00 71.12 86 LYS A N 1
ATOM 679 C CA . LYS A 1 86 ? -0.126 -10.066 6.301 1.00 71.12 86 LYS A CA 1
ATOM 680 C C . LYS A 1 86 ? 0.681 -9.792 5.032 1.00 71.12 86 LYS A C 1
ATOM 682 O O . LYS A 1 86 ? 0.165 -9.177 4.105 1.00 71.12 86 LYS A O 1
ATOM 687 N N . SER A 1 87 ? 1.921 -10.276 4.961 1.00 70.25 87 SER A N 1
ATOM 688 C CA . SER A 1 87 ? 2.720 -10.187 3.731 1.00 70.25 87 SER A CA 1
ATOM 689 C C . SER A 1 87 ? 2.068 -10.965 2.579 1.00 70.25 87 SER A C 1
ATOM 691 O O . SER A 1 87 ? 2.001 -10.452 1.464 1.00 70.25 87 SER A O 1
ATOM 693 N N . GLY A 1 88 ? 1.512 -12.154 2.846 1.00 75.94 88 GLY A N 1
ATOM 694 C CA . GLY A 1 88 ? 0.765 -12.929 1.848 1.00 75.94 88 GLY A CA 1
ATOM 695 C C . GLY A 1 88 ? -0.485 -12.208 1.329 1.00 75.94 88 GLY A C 1
ATOM 696 O O . GLY A 1 88 ? -0.718 -12.180 0.123 1.00 75.94 88 GLY A O 1
ATOM 697 N N . GLU A 1 89 ? -1.253 -11.569 2.217 1.00 81.31 89 GLU A N 1
ATOM 698 C CA . GLU A 1 89 ? -2.412 -10.745 1.839 1.00 81.31 89 GLU A CA 1
ATOM 699 C C . GLU A 1 89 ? -2.015 -9.562 0.949 1.00 81.31 89 GLU A C 1
ATOM 701 O O . GLU A 1 89 ? -2.627 -9.343 -0.094 1.00 81.31 89 GLU A O 1
ATOM 706 N N . ILE A 1 90 ? -0.973 -8.817 1.336 1.00 83.50 90 ILE A N 1
ATOM 707 C CA . ILE A 1 90 ? -0.481 -7.663 0.570 1.00 83.50 90 ILE A CA 1
ATOM 708 C C . ILE A 1 90 ? -0.009 -8.103 -0.818 1.00 83.50 90 ILE A C 1
ATOM 710 O O . ILE A 1 90 ? -0.376 -7.471 -1.806 1.00 83.50 90 ILE A O 1
ATOM 714 N N . LYS A 1 91 ? 0.726 -9.217 -0.916 1.00 82.12 91 LYS A N 1
ATOM 715 C CA . LYS A 1 91 ? 1.117 -9.817 -2.202 1.00 82.12 91 LYS A CA 1
ATOM 716 C C . LYS A 1 91 ? -0.091 -10.177 -3.061 1.00 82.12 91 LYS A C 1
ATOM 718 O O . LYS A 1 91 ? -0.096 -9.891 -4.253 1.00 82.12 91 LYS A O 1
ATOM 723 N N . GLY A 1 92 ? -1.123 -10.770 -2.461 1.00 83.81 92 GLY A N 1
ATOM 724 C CA . GLY A 1 92 ? -2.367 -11.095 -3.158 1.00 83.81 92 GLY A CA 1
ATOM 725 C C . GLY A 1 92 ? -3.071 -9.856 -3.715 1.00 83.81 92 GLY A C 1
ATOM 726 O O . GLY A 1 92 ? -3.507 -9.865 -4.863 1.00 83.81 92 GLY A O 1
ATOM 727 N N . LEU A 1 93 ? -3.130 -8.772 -2.936 1.00 85.38 93 LEU A N 1
ATOM 728 C CA . LEU A 1 93 ? -3.692 -7.494 -3.383 1.00 85.38 93 LEU A CA 1
ATOM 729 C C . LEU A 1 93 ? -2.851 -6.859 -4.499 1.00 85.38 93 LEU A C 1
ATOM 731 O O . LEU A 1 93 ? -3.398 -6.395 -5.498 1.00 85.38 93 LEU A O 1
ATOM 735 N N . LEU A 1 94 ? -1.524 -6.873 -4.362 1.00 86.81 94 LEU A N 1
ATOM 736 C CA . LEU A 1 94 ? -0.603 -6.316 -5.355 1.00 86.81 94 LEU A CA 1
ATOM 737 C C . LEU A 1 94 ? -0.568 -7.118 -6.656 1.00 86.81 94 LEU A C 1
ATOM 739 O O . LEU A 1 94 ? -0.345 -6.525 -7.706 1.00 86.81 94 LEU A O 1
ATOM 743 N N . ALA A 1 95 ? -0.864 -8.420 -6.630 1.00 85.31 95 ALA A N 1
ATOM 744 C CA . ALA A 1 95 ? -0.973 -9.233 -7.840 1.00 85.31 95 ALA A CA 1
ATOM 745 C C . ALA A 1 95 ? -2.025 -8.685 -8.824 1.00 85.31 95 ALA A C 1
ATOM 747 O O . ALA A 1 95 ? -1.830 -8.766 -10.033 1.00 85.31 95 ALA A O 1
ATOM 748 N N . GLY A 1 96 ? -3.100 -8.056 -8.327 1.00 83.62 96 GLY A N 1
ATOM 749 C CA . GLY A 1 96 ? -4.090 -7.369 -9.167 1.00 83.62 96 GLY A CA 1
ATOM 750 C C . GLY A 1 96 ? -3.563 -6.1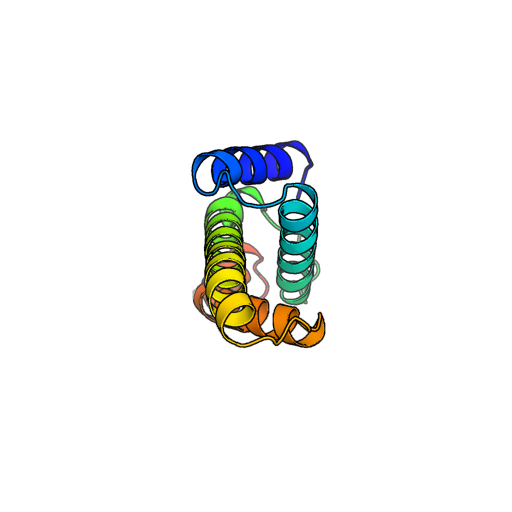05 -9.863 1.00 83.62 96 GLY A C 1
ATOM 751 O O . GLY A 1 96 ? -4.178 -5.625 -10.813 1.00 83.62 96 GLY A O 1
ATOM 752 N N . TYR A 1 97 ? -2.421 -5.581 -9.415 1.00 83.81 97 TYR A N 1
ATOM 753 C CA . TYR A 1 97 ? -1.752 -4.394 -9.950 1.00 83.81 97 TYR A CA 1
ATOM 754 C C . TYR A 1 97 ? -0.389 -4.705 -10.586 1.00 83.81 97 TYR A C 1
ATOM 756 O O . TYR A 1 97 ? 0.288 -3.773 -11.015 1.0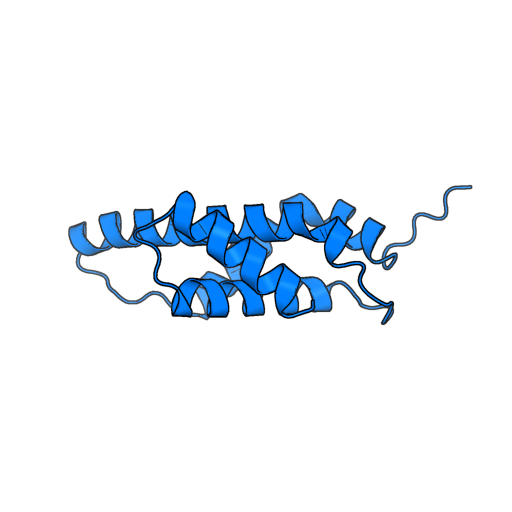0 83.81 97 TYR A O 1
ATOM 764 N N . ASP A 1 98 ? 0.012 -5.976 -10.673 1.00 83.56 98 ASP A N 1
ATOM 765 C CA . ASP A 1 98 ? 1.356 -6.407 -11.082 1.00 83.56 98 ASP A CA 1
ATOM 766 C C . ASP A 1 98 ? 1.793 -5.796 -12.426 1.00 83.56 98 ASP A C 1
ATOM 768 O O . ASP A 1 98 ? 2.823 -5.125 -12.501 1.00 83.56 98 ASP A O 1
ATOM 772 N N . ASP A 1 99 ? 0.963 -5.921 -13.467 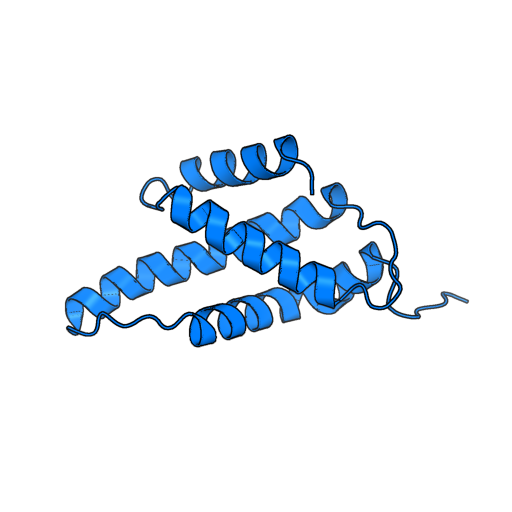1.00 82.31 99 ASP A N 1
ATOM 773 C CA . ASP A 1 99 ? 1.242 -5.362 -14.798 1.00 82.31 99 ASP A CA 1
ATOM 774 C C . ASP A 1 99 ? 1.380 -3.832 -14.786 1.00 82.31 99 ASP A C 1
ATOM 776 O O . ASP A 1 99 ? 2.227 -3.263 -15.480 1.00 82.31 99 ASP A O 1
ATOM 780 N N . LEU A 1 100 ? 0.553 -3.145 -13.993 1.00 84.06 100 LEU A N 1
ATOM 781 C CA . LEU A 1 100 ? 0.589 -1.689 -13.856 1.00 84.06 100 LEU A CA 1
ATOM 782 C C . LEU A 1 100 ? 1.855 -1.242 -13.121 1.00 84.06 100 LEU A C 1
ATOM 784 O O . LEU A 1 100 ? 2.516 -0.300 -13.563 1.00 84.06 100 LEU A O 1
ATOM 788 N N . ILE A 1 101 ? 2.210 -1.933 -12.036 1.00 84.81 101 ILE A N 1
ATOM 789 C CA . ILE A 1 101 ? 3.410 -1.671 -11.240 1.00 84.81 101 ILE A CA 1
ATOM 790 C C . ILE A 1 101 ? 4.650 -1.868 -12.114 1.00 84.81 101 ILE A C 1
ATOM 792 O O . ILE A 1 101 ? 5.440 -0.936 -12.265 1.00 84.81 101 ILE A O 1
ATOM 796 N N . LYS A 1 102 ? 4.776 -3.020 -12.780 1.00 83.06 102 LYS A N 1
ATOM 797 C CA . LYS A 1 102 ? 5.892 -3.318 -13.691 1.00 83.06 102 LYS A CA 1
ATOM 798 C C . LYS A 1 102 ? 6.001 -2.309 -14.829 1.00 83.06 102 LYS A C 1
ATOM 800 O O . LYS A 1 102 ? 7.100 -1.838 -15.115 1.00 83.06 102 LYS A O 1
ATOM 805 N N . ARG A 1 103 ? 4.877 -1.908 -15.438 1.00 81.69 103 ARG A N 1
ATOM 806 C CA . ARG A 1 103 ? 4.858 -0.889 -16.502 1.00 81.69 103 ARG A CA 1
ATOM 807 C C . ARG A 1 103 ? 5.323 0.480 -16.010 1.00 81.69 103 ARG A C 1
ATOM 809 O O . ARG A 1 103 ? 6.043 1.162 -16.731 1.00 81.69 103 ARG A O 1
ATOM 816 N N . ILE A 1 104 ? 4.907 0.901 -14.816 1.00 83.19 104 ILE A N 1
ATOM 817 C CA . ILE A 1 104 ? 5.296 2.204 -14.255 1.00 83.19 104 ILE A CA 1
ATOM 818 C C . ILE A 1 104 ? 6.766 2.212 -13.832 1.00 83.19 104 ILE A C 1
ATOM 820 O O . ILE A 1 104 ? 7.441 3.219 -14.034 1.00 83.19 104 ILE A O 1
ATOM 824 N N . ILE A 1 105 ? 7.259 1.107 -13.270 1.00 83.50 105 ILE A N 1
ATOM 825 C CA . ILE A 1 105 ? 8.671 0.944 -12.901 1.00 83.50 105 ILE A CA 1
ATOM 826 C C . ILE A 1 105 ? 9.553 0.794 -14.160 1.00 83.50 105 ILE A C 1
ATOM 828 O O . ILE A 1 105 ? 10.727 1.166 -14.165 1.00 83.50 105 ILE A O 1
ATOM 832 N N . GLY A 1 106 ? 8.999 0.251 -15.245 1.00 73.94 106 GLY A N 1
ATOM 833 C CA . GLY A 1 106 ? 9.741 -0.069 -16.464 1.00 73.94 106 GLY A CA 1
ATOM 834 C C . GLY A 1 106 ? 10.557 -1.364 -16.363 1.00 73.94 106 GLY A C 1
ATOM 835 O O . GLY A 1 106 ? 11.260 -1.709 -17.309 1.00 73.94 106 GLY A O 1
ATOM 836 N N . CYS A 1 107 ? 10.453 -2.108 -15.253 1.00 67.50 107 CYS A N 1
ATOM 837 C CA . CYS A 1 107 ? 11.002 -3.459 -15.132 1.00 67.50 107 CYS A CA 1
ATOM 838 C C . CYS A 1 107 ? 9.949 -4.468 -15.604 1.00 67.50 107 CYS A C 1
ATOM 840 O O . CYS A 1 107 ? 9.144 -4.982 -14.832 1.00 67.50 107 CYS A O 1
ATOM 842 N N . GLY A 1 108 ? 9.919 -4.719 -16.904 1.00 58.91 108 GLY A N 1
ATOM 843 C CA . GLY A 1 108 ? 8.953 -5.623 -17.512 1.00 58.91 108 GLY A CA 1
ATOM 844 C C . GLY A 1 108 ? 8.943 -5.366 -18.999 1.00 58.91 108 GLY A C 1
ATOM 845 O O . GLY A 1 108 ? 8.251 -4.462 -19.454 1.00 58.91 108 GLY A O 1
ATOM 846 N N . GLY A 1 109 ? 9.785 -6.107 -19.721 1.00 45.50 109 GLY A N 1
ATOM 847 C CA . GLY A 1 109 ? 9.967 -5.979 -21.161 1.00 45.50 109 GLY A CA 1
ATOM 848 C C . GLY A 1 109 ? 8.652 -6.147 -21.912 1.00 45.50 109 GLY A C 1
ATOM 849 O O . GLY A 1 109 ? 8.270 -7.249 -22.285 1.00 45.50 109 GLY A O 1
ATOM 850 N N . LEU A 1 110 ? 7.977 -5.034 -22.153 1.00 46.50 110 LEU A N 1
ATOM 851 C CA . LEU A 1 110 ? 7.188 -4.823 -23.347 1.00 46.50 110 LEU A CA 1
ATOM 852 C C . LEU A 1 110 ? 7.923 -3.730 -24.114 1.00 46.50 110 LEU A C 1
ATOM 854 O O . LEU A 1 110 ? 7.639 -2.542 -23.974 1.00 46.50 110 LEU A O 1
ATOM 858 N N . GLU A 1 111 ? 8.926 -4.160 -24.881 1.00 40.81 111 GLU A N 1
ATOM 859 C CA . GLU A 1 111 ? 9.321 -3.440 -26.084 1.00 40.81 111 GLU A CA 1
ATOM 860 C C . GLU A 1 111 ? 8.062 -3.344 -26.951 1.00 40.81 111 GLU A C 1
ATOM 862 O O . GLU A 1 111 ? 7.610 -4.330 -27.533 1.00 40.81 111 GLU A O 1
ATOM 867 N N . PHE A 1 112 ? 7.429 -2.175 -26.965 1.00 45.78 112 PHE A N 1
ATOM 868 C CA . PHE A 1 112 ? 6.436 -1.873 -27.983 1.00 45.78 112 PHE A CA 1
ATOM 869 C C . PHE A 1 112 ? 7.215 -1.596 -29.275 1.00 45.78 112 PHE A C 1
ATOM 871 O O . PHE A 1 112 ? 7.824 -0.534 -29.404 1.00 45.78 112 PHE A O 1
ATOM 878 N N . PHE A 1 113 ? 7.257 -2.597 -30.162 1.00 38.75 113 PHE A N 1
ATOM 879 C CA . PHE A 1 113 ? 7.619 -2.441 -31.575 1.00 38.75 113 PHE A CA 1
ATOM 880 C C . PHE A 1 113 ? 6.549 -1.644 -32.327 1.00 38.75 113 PHE A C 1
ATOM 882 O O . PHE A 1 113 ? 5.349 -1.809 -31.998 1.00 38.75 113 PHE A O 1
#